Protein AF-L8PI55-F1 (afdb_monomer)

Foldseek 3Di:
DVVQVVCQCPDPVCVVVPNHDPGGDGPDPVPDHPVPDVPVDDDPVNVVVVVVVCPDPVSVCCVVVPDQQDDDPVGTHDPDDDDPDCPPDDD

pLDDT: mean 78.71, std 8.97, range [55.81, 92.06]

Solvent-accessible surface area (backbone atoms only — not comparable to full-atom values): 6027 Å² total; per-residue (Å²): 111,69,66,56,64,61,37,26,76,42,60,68,68,48,49,74,73,66,52,77,74,95,64,71,48,55,93,40,95,84,67,41,58,73,88,75,44,75,78,86,66,71,48,73,66,58,50,52,52,57,51,59,74,50,56,50,74,69,53,41,47,39,66,73,76,39,62,80,71,36,74,54,102,86,50,69,43,65,98,64,81,85,73,82,72,81,74,81,70,85,127

Secondary structure (DSSP, 8-state):
-HHHHHHTT--HHHHHTT---SS---SSTTSS-TTTS-TT---HHHHHHHHHHT-SHHHHHHHHH--TTPBPSS-B-SS------------

Structure (mmCIF, N/CA/C/O backbone):
data_AF-L8PI55-F1
#
_entry.id   AF-L8PI55-F1
#
loop_
_atom_site.group_PDB
_atom_site.id
_atom_site.type_symbol
_atom_site.label_atom_id
_atom_site.label_alt_id
_atom_site.label_comp_id
_atom_site.label_asym_id
_atom_site.label_entity_id
_atom_site.label_seq_id
_atom_site.pdbx_PDB_ins_code
_atom_site.Cartn_x
_atom_site.Cartn_y
_atom_site.Cartn_z
_atom_si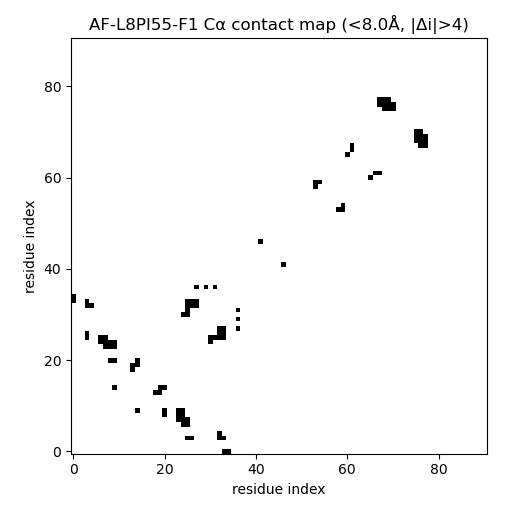te.occupancy
_atom_site.B_iso_or_equiv
_atom_site.auth_seq_id
_atom_site.auth_comp_id
_atom_site.auth_asym_id
_atom_site.auth_a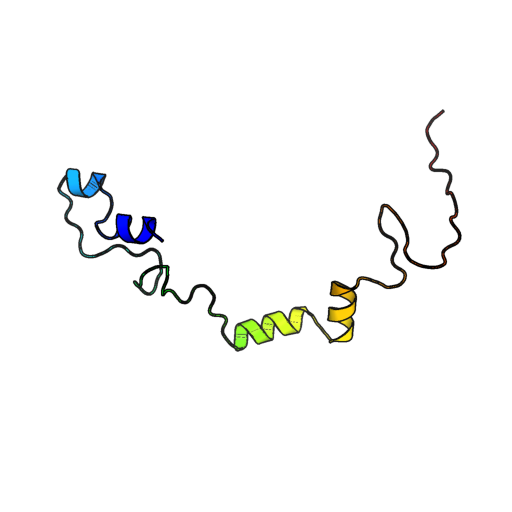tom_id
_atom_site.pdbx_PDB_model_num
ATOM 1 N N . MET A 1 1 ? 3.124 -11.936 -13.095 1.00 64.56 1 MET A N 1
ATOM 2 C CA . MET A 1 1 ? 4.588 -11.975 -12.860 1.00 64.56 1 MET A CA 1
ATOM 3 C C . MET A 1 1 ? 5.414 -11.831 -14.134 1.00 64.56 1 MET A C 1
ATOM 5 O O . MET A 1 1 ? 6.410 -11.127 -14.086 1.00 64.56 1 MET A O 1
ATOM 9 N N . GLU A 1 2 ? 5.036 -12.434 -15.269 1.00 77.12 2 GLU A N 1
ATOM 10 C CA . GLU A 1 2 ? 5.864 -12.392 -16.496 1.00 77.12 2 GLU A CA 1
ATOM 11 C C . GLU A 1 2 ? 6.186 -10.982 -17.012 1.00 77.12 2 GLU A C 1
ATOM 13 O O . GLU A 1 2 ? 7.288 -10.728 -17.494 1.00 77.12 2 GLU A O 1
ATOM 18 N N . PHE A 1 3 ? 5.256 -10.042 -16.841 1.00 76.56 3 PHE A N 1
ATOM 19 C CA . PHE A 1 3 ? 5.472 -8.646 -17.210 1.00 76.56 3 PHE A CA 1
ATOM 20 C C . PHE A 1 3 ? 6.653 -7.998 -16.461 1.00 76.56 3 PHE A C 1
ATOM 22 O O . PHE A 1 3 ? 7.432 -7.280 -17.082 1.00 76.56 3 PHE A O 1
ATOM 29 N N . ASP A 1 4 ? 6.845 -8.300 -15.167 1.00 82.56 4 ASP A N 1
ATOM 30 C CA . ASP A 1 4 ? 7.994 -7.806 -14.386 1.00 82.56 4 ASP A CA 1
ATOM 31 C C . ASP A 1 4 ? 9.318 -8.260 -15.012 1.00 82.56 4 ASP A C 1
ATOM 33 O O . ASP A 1 4 ? 10.233 -7.463 -15.203 1.00 82.56 4 ASP A O 1
ATOM 37 N N . ALA A 1 5 ? 9.402 -9.528 -15.420 1.00 82.06 5 ALA A N 1
ATOM 38 C CA . ALA A 1 5 ? 10.588 -10.052 -16.088 1.00 82.06 5 ALA A CA 1
ATOM 39 C C . ALA A 1 5 ? 10.816 -9.402 -17.462 1.00 82.06 5 ALA A C 1
ATOM 41 O O . ALA A 1 5 ? 11.961 -9.107 -17.818 1.00 82.06 5 ALA A O 1
ATOM 42 N N . ALA A 1 6 ? 9.742 -9.142 -18.211 1.00 81.50 6 ALA A N 1
ATOM 43 C CA . ALA A 1 6 ? 9.812 -8.532 -19.534 1.00 81.50 6 ALA A CA 1
ATOM 44 C C . ALA A 1 6 ? 10.379 -7.102 -19.495 1.00 81.50 6 ALA A C 1
ATOM 46 O O . ALA A 1 6 ? 11.185 -6.740 -20.354 1.00 81.50 6 ALA A O 1
ATOM 47 N N . ILE A 1 7 ? 10.029 -6.302 -18.481 1.00 83.19 7 ILE A N 1
ATOM 48 C CA . ILE A 1 7 ? 10.486 -4.908 -18.372 1.00 83.19 7 ILE A CA 1
ATOM 49 C C . ILE A 1 7 ? 11.903 -4.751 -17.811 1.00 83.19 7 ILE A C 1
ATOM 51 O O . ILE A 1 7 ? 12.454 -3.657 -17.900 1.00 83.19 7 ILE A O 1
ATOM 55 N N . ARG A 1 8 ? 12.538 -5.795 -17.257 1.00 81.69 8 ARG A N 1
ATOM 56 C CA . ARG A 1 8 ? 13.893 -5.673 -16.666 1.00 81.69 8 ARG A CA 1
ATOM 57 C C . ARG A 1 8 ? 14.927 -5.192 -17.662 1.00 81.69 8 ARG A C 1
ATOM 59 O O . ARG A 1 8 ? 15.848 -4.469 -17.298 1.00 81.69 8 ARG A O 1
ATOM 66 N N . LYS A 1 9 ? 14.750 -5.576 -18.924 1.00 78.31 9 LYS A N 1
ATOM 67 C CA . LYS A 1 9 ? 15.555 -5.100 -20.045 1.00 78.31 9 LYS A CA 1
ATOM 68 C C . LYS A 1 9 ? 15.032 -3.769 -20.584 1.00 78.31 9 LYS A C 1
ATOM 70 O O . LYS A 1 9 ? 15.290 -3.488 -21.739 1.00 78.31 9 LYS A O 1
ATOM 75 N N . GLY A 1 10 ? 14.314 -2.97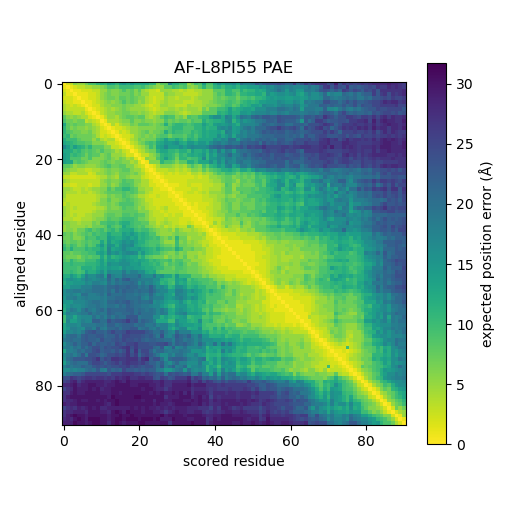2 -19.793 1.00 75.62 10 GLY A N 1
ATOM 76 C CA . GLY A 1 10 ? 13.767 -1.661 -20.143 1.00 75.62 10 GLY A CA 1
ATOM 77 C C . GLY A 1 10 ? 12.780 -1.658 -21.308 1.00 75.62 10 GLY A C 1
ATOM 78 O O . GLY A 1 10 ? 12.348 -2.696 -21.803 1.00 75.62 10 GLY A O 1
ATOM 79 N N . ASN A 1 11 ? 12.395 -0.457 -21.749 1.00 72.38 11 ASN A N 1
ATOM 80 C CA . ASN A 1 11 ? 11.467 -0.306 -22.867 1.00 72.38 11 ASN A CA 1
ATOM 81 C C . ASN A 1 11 ? 12.134 -0.765 -24.175 1.00 72.38 11 ASN A C 1
ATOM 83 O O . ASN A 1 11 ? 13.123 -0.171 -24.613 1.00 72.38 11 ASN A O 1
ATOM 87 N N . ALA A 1 12 ? 11.550 -1.776 -24.825 1.00 70.12 12 ALA A N 1
ATOM 88 C CA . ALA A 1 12 ? 12.030 -2.331 -26.090 1.00 70.12 12 ALA A CA 1
ATOM 89 C C . ALA A 1 12 ? 12.284 -1.255 -27.161 1.00 70.12 12 ALA A C 1
ATOM 91 O O . ALA A 1 12 ? 13.279 -1.321 -27.882 1.00 70.12 12 ALA A O 1
ATOM 92 N N . ARG A 1 13 ? 11.438 -0.218 -27.215 1.00 70.31 13 ARG A N 1
ATOM 93 C CA . ARG A 1 13 ? 11.572 0.896 -28.161 1.00 70.31 13 ARG A CA 1
ATOM 94 C C . ARG A 1 13 ? 12.801 1.756 -27.877 1.00 70.31 13 ARG A C 1
ATOM 96 O O . ARG A 1 13 ? 13.494 2.130 -28.812 1.00 70.31 13 ARG A O 1
ATOM 103 N N . ALA A 1 14 ? 13.085 2.039 -26.605 1.00 67.12 14 ALA A N 1
ATOM 104 C CA . ALA A 1 14 ? 14.218 2.874 -26.204 1.00 67.12 14 ALA A CA 1
ATOM 105 C C . ALA A 1 14 ? 15.565 2.181 -26.471 1.00 67.12 14 ALA A C 1
ATOM 107 O O . ALA A 1 14 ? 16.509 2.816 -26.943 1.00 67.12 14 ALA A O 1
ATOM 108 N N . ASN A 1 15 ? 15.629 0.866 -26.244 1.00 66.75 15 ASN A N 1
ATOM 109 C CA . ASN A 1 15 ? 16.807 0.071 -26.587 1.00 66.75 15 ASN A CA 1
ATOM 110 C C . ASN A 1 15 ? 17.019 -0.020 -28.098 1.00 66.75 15 ASN A C 1
ATOM 112 O O . ASN A 1 15 ? 18.152 0.076 -28.560 1.00 66.75 15 ASN A O 1
ATOM 116 N N . ALA A 1 16 ? 15.936 -0.190 -28.865 1.00 70.56 16 ALA A N 1
ATOM 117 C CA . ALA A 1 16 ? 15.999 -0.233 -30.324 1.00 70.56 16 ALA A CA 1
ATOM 118 C C . ALA A 1 16 ? 16.516 1.089 -30.918 1.00 70.56 16 ALA A C 1
ATOM 120 O O . ALA A 1 16 ? 17.210 1.074 -31.929 1.00 70.56 16 ALA A O 1
ATOM 121 N N . THR A 1 17 ? 16.243 2.225 -30.267 1.00 76.94 17 THR A N 1
ATOM 122 C CA . THR A 1 17 ? 16.784 3.543 -30.638 1.00 76.94 17 THR A CA 1
ATOM 123 C C . THR A 1 17 ? 18.174 3.833 -30.052 1.00 76.94 17 THR A C 1
ATOM 125 O O . THR A 1 17 ? 18.652 4.956 -30.161 1.00 76.94 17 THR A O 1
ATOM 128 N N . GLY A 1 18 ? 18.832 2.851 -29.422 1.00 71.31 18 GLY A N 1
ATOM 129 C CA . GLY A 1 18 ? 20.215 2.961 -28.943 1.00 71.31 18 GLY A CA 1
ATOM 130 C C . GLY A 1 18 ? 20.404 3.579 -27.553 1.00 71.31 18 GLY A C 1
ATOM 131 O O . GLY A 1 18 ? 21.544 3.721 -27.110 1.00 71.31 18 GLY A O 1
ATOM 132 N N . ASN A 1 19 ? 19.331 3.902 -26.822 1.00 71.12 19 ASN A N 1
ATOM 133 C CA . ASN A 1 19 ? 19.453 4.373 -25.441 1.00 71.12 19 ASN A CA 1
ATOM 134 C C . ASN A 1 19 ? 19.748 3.185 -24.521 1.00 71.12 19 ASN A C 1
ATOM 136 O O . ASN A 1 19 ? 18.868 2.378 -24.225 1.00 71.12 19 ASN A O 1
ATOM 140 N N . ARG A 1 20 ? 21.005 3.070 -24.075 1.00 67.38 20 ARG A N 1
ATOM 141 C CA . ARG A 1 20 ? 21.425 2.023 -23.135 1.00 67.38 20 ARG A CA 1
ATOM 142 C C . ARG A 1 20 ? 20.741 2.210 -21.788 1.00 67.38 20 ARG A C 1
ATOM 144 O O . ARG A 1 20 ? 20.708 3.306 -21.234 1.00 67.38 20 ARG A O 1
ATOM 151 N N . LEU A 1 21 ? 20.271 1.106 -21.227 1.00 70.12 21 LEU A N 1
ATOM 152 C CA . LEU A 1 21 ? 19.737 1.089 -19.874 1.00 70.12 21 LEU A CA 1
ATOM 153 C C . LEU A 1 21 ? 20.863 1.176 -18.854 1.00 70.12 21 LEU A C 1
ATOM 155 O O . LEU A 1 21 ? 21.845 0.437 -18.930 1.00 70.12 21 LEU A O 1
ATOM 159 N N . LEU A 1 22 ? 20.678 2.045 -17.865 1.00 74.25 22 LEU A N 1
ATOM 160 C CA . LEU A 1 22 ? 21.587 2.227 -16.734 1.00 74.25 22 LEU A CA 1
ATOM 161 C C . LEU A 1 22 ? 21.289 1.234 -15.592 1.00 74.25 22 LEU A C 1
ATOM 163 O O . LEU A 1 22 ? 21.424 1.573 -14.420 1.00 74.25 22 LEU A O 1
ATOM 167 N N . GLY A 1 23 ? 20.842 0.018 -15.923 1.00 80.31 23 GLY A N 1
ATOM 168 C CA . GLY A 1 23 ? 20.488 -1.022 -14.956 1.00 80.31 23 GLY A CA 1
ATOM 169 C C . GLY A 1 23 ? 19.255 -1.829 -15.356 1.00 80.31 23 GLY A C 1
ATOM 170 O O . GLY A 1 23 ? 18.901 -1.903 -16.532 1.00 80.31 23 GLY A O 1
ATOM 171 N N . GLN A 1 24 ? 18.614 -2.441 -14.361 1.00 82.75 24 GLN A N 1
ATOM 172 C CA . GLN A 1 24 ? 17.358 -3.175 -14.514 1.00 82.75 24 GLN A CA 1
ATOM 173 C C . GLN A 1 24 ? 16.186 -2.325 -14.021 1.00 82.75 24 GLN A C 1
ATOM 175 O O . GLN A 1 24 ? 16.308 -1.618 -13.019 1.00 82.75 24 GLN A O 1
ATOM 180 N N . ALA A 1 25 ? 15.051 -2.400 -14.717 1.00 84.75 25 ALA A N 1
ATOM 181 C CA . ALA A 1 25 ? 13.813 -1.786 -14.250 1.00 84.75 25 ALA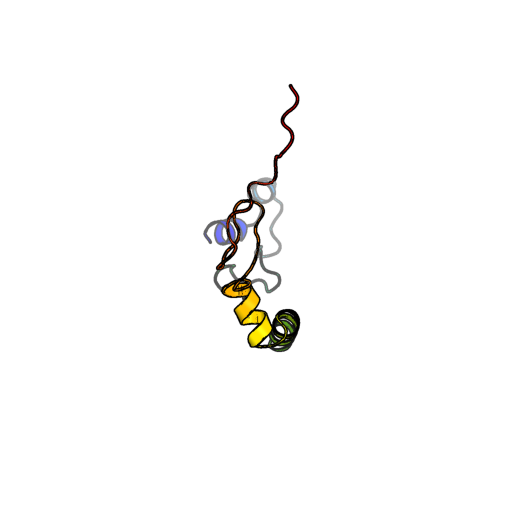 A CA 1
ATOM 182 C C . ALA A 1 25 ? 13.034 -2.759 -13.354 1.00 84.75 25 ALA A C 1
ATOM 184 O O . ALA A 1 25 ? 12.915 -3.940 -13.677 1.00 84.75 25 ALA A O 1
ATOM 185 N N . PHE A 1 26 ? 12.490 -2.239 -12.255 1.00 86.94 26 PHE A N 1
ATOM 186 C CA . PHE A 1 26 ? 11.635 -2.959 -11.313 1.00 86.94 26 PHE A CA 1
ATOM 187 C C . PHE A 1 26 ? 10.374 -2.136 -11.059 1.00 86.94 26 PHE A C 1
ATOM 189 O O . PHE A 1 26 ? 10.449 -0.908 -10.993 1.00 86.94 26 PHE A O 1
ATOM 196 N N . LEU A 1 27 ? 9.230 -2.802 -10.893 1.00 85.38 27 LEU A N 1
ATOM 197 C CA . LEU A 1 27 ? 7.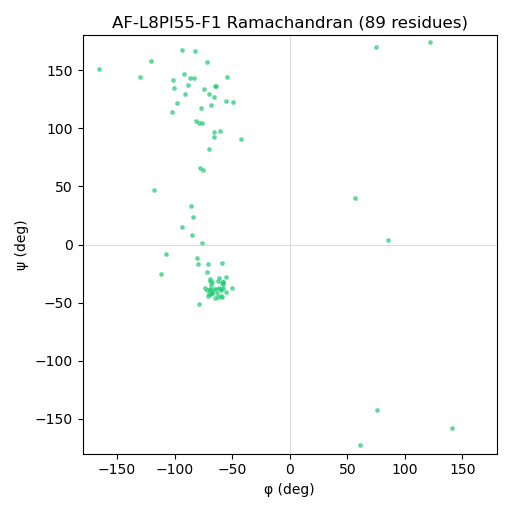968 -2.136 -10.537 1.00 85.38 27 LEU A CA 1
ATOM 198 C C . LEU A 1 27 ? 7.955 -1.678 -9.077 1.00 85.38 27 LEU A C 1
ATOM 200 O O . LEU A 1 27 ?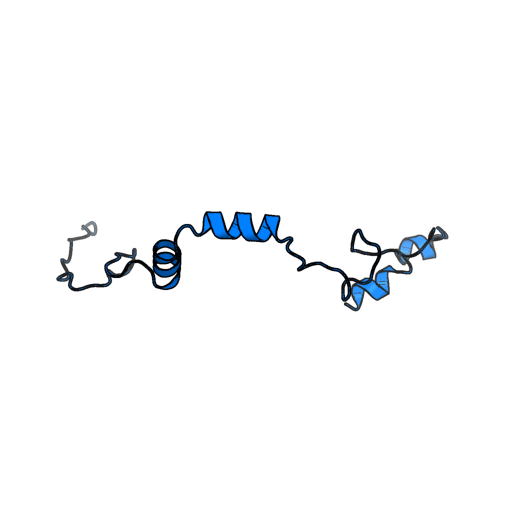 7.423 -0.619 -8.757 1.00 85.38 27 LEU A O 1
ATOM 204 N N . HIS A 1 28 ? 8.538 -2.481 -8.188 1.00 86.50 28 HIS A N 1
ATOM 205 C CA . HIS A 1 28 ? 8.512 -2.222 -6.757 1.00 86.50 28 HIS A CA 1
ATOM 206 C C . HIS A 1 28 ? 9.662 -1.303 -6.317 1.00 86.50 28 HIS A C 1
ATOM 208 O O . HIS A 1 28 ? 10.799 -1.440 -6.778 1.00 86.50 28 HIS A O 1
ATOM 214 N N . ARG A 1 29 ? 9.394 -0.408 -5.352 1.00 87.81 29 ARG A N 1
ATOM 215 C CA . ARG A 1 29 ? 10.375 0.578 -4.850 1.00 87.81 29 ARG A CA 1
ATOM 216 C C . ARG A 1 29 ? 11.652 -0.057 -4.295 1.00 87.81 29 ARG A C 1
ATOM 218 O O . ARG A 1 29 ? 12.728 0.518 -4.431 1.00 87.81 29 ARG A O 1
ATOM 225 N N . SER A 1 30 ? 11.539 -1.250 -3.708 1.00 86.81 30 SER A N 1
ATOM 226 C CA . SER A 1 30 ? 12.674 -1.983 -3.130 1.00 86.81 30 SER A CA 1
ATOM 227 C C . SER A 1 30 ? 13.562 -2.657 -4.180 1.00 86.81 30 SER A C 1
ATOM 229 O O . SER A 1 30 ? 14.532 -3.303 -3.806 1.00 86.81 30 SER A O 1
ATOM 231 N N . ARG A 1 31 ? 13.257 -2.506 -5.480 1.00 88.62 31 ARG A N 1
ATOM 232 C CA . ARG A 1 31 ? 14.029 -3.069 -6.604 1.00 88.62 31 ARG A CA 1
ATOM 233 C C . ARG A 1 31 ? 14.192 -4.592 -6.546 1.00 88.62 31 ARG A C 1
ATOM 235 O O . ARG A 1 31 ? 15.250 -5.124 -6.863 1.00 88.62 31 ARG A O 1
ATOM 242 N N . ILE A 1 32 ? 13.128 -5.275 -6.142 1.00 88.56 32 ILE A N 1
ATOM 243 C CA . ILE A 1 32 ? 13.023 -6.738 -6.135 1.00 88.56 32 ILE A CA 1
ATOM 244 C C . ILE A 1 32 ? 11.856 -7.171 -7.028 1.00 88.56 32 ILE A C 1
ATOM 246 O O . ILE A 1 32 ? 10.973 -6.342 -7.290 1.00 88.56 32 ILE A O 1
ATOM 250 N N . PRO A 1 33 ? 11.849 -8.423 -7.526 1.00 88.94 33 PRO A N 1
ATOM 251 C CA . PRO A 1 33 ? 10.760 -8.932 -8.349 1.00 88.94 33 PRO A CA 1
ATOM 252 C C . PRO A 1 33 ? 9.414 -8.779 -7.647 1.00 88.94 33 PRO A C 1
ATOM 254 O O . PRO A 1 33 ? 9.314 -8.971 -6.437 1.00 88.94 33 PRO A O 1
ATOM 257 N N . LEU A 1 34 ? 8.362 -8.487 -8.412 1.00 85.62 34 LEU A N 1
ATOM 258 C CA . LEU A 1 34 ? 7.016 -8.288 -7.860 1.00 85.62 34 LEU A CA 1
ATOM 259 C C . LEU A 1 34 ? 6.519 -9.490 -7.029 1.00 85.62 34 LEU A C 1
ATOM 261 O O . LEU A 1 34 ? 5.740 -9.308 -6.108 1.00 85.62 34 LEU A O 1
ATOM 265 N N . SER A 1 35 ? 6.986 -10.703 -7.335 1.00 85.81 35 SER A N 1
ATOM 266 C CA . SER A 1 35 ? 6.651 -11.938 -6.612 1.00 85.81 35 SER A CA 1
ATOM 267 C C . SER A 1 35 ? 7.270 -12.058 -5.224 1.00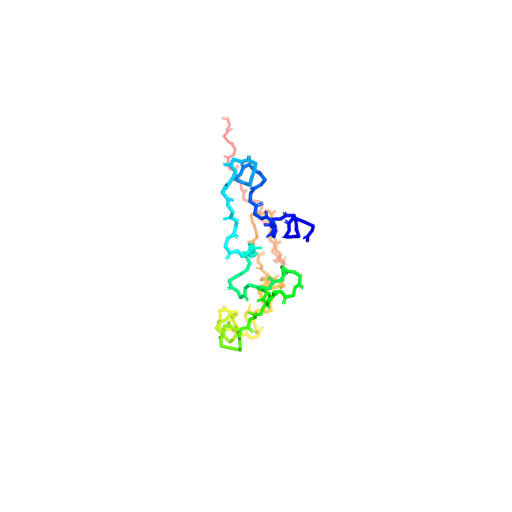 85.81 35 SER A C 1
ATOM 269 O O . SER A 1 35 ? 6.782 -12.823 -4.404 1.00 85.81 35 SER A O 1
ATOM 271 N N . GLU A 1 36 ? 8.371 -11.350 -4.990 1.00 86.69 36 GLU A N 1
ATOM 272 C CA . GLU A 1 36 ? 9.117 -11.333 -3.728 1.00 86.69 36 GLU A CA 1
ATOM 273 C C . GLU A 1 36 ? 8.923 -10.005 -2.988 1.00 86.69 36 GLU A C 1
ATOM 275 O O . GLU A 1 36 ? 9.377 -9.832 -1.858 1.00 86.69 36 GLU A O 1
ATOM 280 N N . ALA A 1 37 ? 8.274 -9.038 -3.640 1.00 87.69 37 ALA A N 1
ATOM 281 C CA . ALA A 1 37 ? 8.007 -7.741 -3.064 1.00 87.69 37 ALA A CA 1
ATOM 282 C C . ALA A 1 37 ? 7.069 -7.877 -1.851 1.00 87.69 37 ALA A C 1
ATOM 284 O O . ALA A 1 37 ? 6.061 -8.579 -1.939 1.00 87.69 37 ALA A O 1
ATOM 285 N N . PRO A 1 38 ? 7.350 -7.173 -0.736 1.00 86.88 38 PRO A N 1
ATOM 286 C CA . PRO A 1 38 ? 6.478 -7.135 0.433 1.00 86.88 38 PRO A CA 1
ATOM 287 C C . PRO A 1 38 ? 5.265 -6.232 0.153 1.00 86.88 38 PRO A C 1
ATOM 289 O O . PRO A 1 38 ? 5.129 -5.168 0.749 1.00 86.88 38 PRO A O 1
ATOM 292 N N . ILE A 1 39 ? 4.429 -6.622 -0.812 1.00 83.31 39 ILE A N 1
ATOM 293 C CA . ILE A 1 39 ? 3.238 -5.869 -1.234 1.00 83.31 39 ILE A CA 1
ATOM 294 C C . ILE A 1 39 ? 2.176 -5.932 -0.139 1.00 83.31 39 ILE A C 1
ATOM 296 O O . ILE A 1 39 ? 1.605 -4.909 0.217 1.00 83.31 39 ILE A O 1
ATOM 300 N N . ASP A 1 40 ? 1.994 -7.117 0.440 1.00 83.69 40 ASP A N 1
ATOM 301 C CA . ASP A 1 40 ? 0.977 -7.381 1.460 1.00 83.69 40 ASP A CA 1
ATOM 302 C C . ASP A 1 40 ? 1.524 -7.216 2.887 1.00 83.69 40 ASP A C 1
ATOM 304 O O . ASP A 1 40 ? 0.937 -7.688 3.860 1.00 83.69 40 ASP A O 1
ATOM 308 N N . HIS A 1 41 ? 2.688 -6.577 3.036 1.00 84.12 41 HIS A N 1
ATOM 309 C CA . HIS A 1 41 ? 3.268 -6.351 4.350 1.00 84.12 41 HIS A CA 1
ATOM 310 C C . HIS A 1 41 ? 2.571 -5.180 5.038 1.00 84.12 41 HIS A C 1
ATOM 312 O O . HIS A 1 41 ? 2.862 -4.016 4.762 1.00 84.12 41 HIS A O 1
ATOM 318 N N . VAL A 1 42 ? 1.716 -5.506 5.998 1.00 87.12 42 VAL A N 1
ATOM 319 C CA . VAL A 1 42 ? 1.176 -4.553 6.965 1.00 87.12 42 VAL A CA 1
ATOM 320 C C . VAL A 1 42 ? 2.076 -4.506 8.193 1.00 87.12 42 VAL A C 1
ATOM 322 O O . VAL A 1 42 ? 2.456 -5.533 8.759 1.00 87.12 42 VAL A O 1
ATOM 325 N N . THR A 1 43 ? 2.463 -3.307 8.612 1.00 89.31 43 THR A N 1
ATOM 326 C CA . THR A 1 43 ? 3.176 -3.137 9.879 1.00 89.31 43 THR A CA 1
ATOM 327 C C . THR A 1 43 ? 2.224 -3.361 11.051 1.00 89.31 43 THR A C 1
ATOM 329 O O . THR A 1 43 ? 1.016 -3.158 10.944 1.00 89.31 43 THR A O 1
ATOM 332 N N . ALA A 1 44 ? 2.771 -3.715 12.215 1.00 90.50 44 ALA A N 1
ATOM 333 C CA . ALA A 1 44 ? 1.967 -3.854 13.429 1.00 90.50 44 ALA A CA 1
ATOM 334 C C . ALA A 1 44 ? 1.214 -2.557 13.794 1.00 90.50 44 ALA A C 1
ATOM 336 O O . ALA A 1 44 ? 0.111 -2.619 14.325 1.00 90.50 44 ALA A O 1
ATOM 337 N N . ALA A 1 45 ? 1.794 -1.390 13.490 1.00 92.06 45 ALA A N 1
ATOM 338 C CA . ALA A 1 45 ? 1.163 -0.097 13.741 1.00 92.06 45 ALA A CA 1
ATOM 339 C C . ALA A 1 45 ? -0.020 0.167 12.796 1.00 92.06 45 ALA A C 1
ATOM 341 O O . ALA A 1 45 ? -1.077 0.593 13.252 1.00 92.06 45 ALA A O 1
ATOM 342 N N . GLU A 1 46 ? 0.137 -0.119 11.501 1.00 88.94 46 GLU A N 1
ATOM 343 C CA . GLU A 1 46 ? -0.954 -0.020 10.520 1.00 88.94 46 GLU A CA 1
ATOM 344 C C . GLU A 1 46 ? -2.079 -1.001 10.851 1.00 88.94 46 GLU A C 1
ATOM 346 O O . GLU A 1 46 ? -3.249 -0.633 10.819 1.00 88.94 46 GLU A O 1
ATOM 351 N N . TRP A 1 47 ? -1.727 -2.226 11.248 1.00 89.50 47 TRP A N 1
ATOM 352 C CA . TRP A 1 47 ? -2.706 -3.218 11.671 1.00 89.50 47 TRP A CA 1
ATOM 353 C C . TRP A 1 47 ? -3.491 -2.766 12.906 1.00 89.50 47 TRP A C 1
ATOM 355 O O . TRP A 1 47 ? -4.716 -2.845 12.920 1.00 89.50 47 TRP A O 1
ATOM 365 N N . ALA A 1 48 ? -2.804 -2.226 13.917 1.00 88.81 48 ALA A N 1
ATOM 366 C CA . ALA A 1 48 ? -3.453 -1.694 15.112 1.00 88.81 48 ALA A CA 1
ATOM 367 C C . ALA A 1 48 ? -4.401 -0.525 14.796 1.00 88.81 48 ALA A C 1
ATOM 369 O O . ALA A 1 48 ? -5.465 -0.431 15.403 1.00 88.81 48 ALA A O 1
ATOM 370 N N . ALA A 1 49 ? -4.045 0.341 13.842 1.00 89.12 49 ALA A N 1
ATOM 371 C CA . ALA A 1 49 ? -4.911 1.432 13.400 1.00 89.12 49 ALA A CA 1
ATOM 372 C C . ALA A 1 49 ? -6.192 0.911 12.726 1.00 89.12 49 ALA A C 1
ATOM 374 O O . ALA A 1 49 ? -7.281 1.337 13.094 1.00 89.12 49 ALA A O 1
ATOM 375 N N . LEU A 1 50 ? -6.080 -0.071 11.822 1.00 85.44 50 LEU A N 1
ATOM 376 C CA . LEU A 1 50 ? -7.243 -0.716 11.193 1.00 85.44 50 LEU A CA 1
ATOM 377 C C . LEU A 1 50 ? -8.159 -1.381 12.229 1.00 85.44 50 LEU A C 1
ATOM 379 O O . LEU A 1 50 ? -9.380 -1.323 12.127 1.00 85.44 50 LEU A O 1
ATOM 383 N N . GLN A 1 51 ? -7.575 -1.990 13.260 1.00 83.56 51 GLN A N 1
ATOM 384 C CA . GLN A 1 51 ? -8.339 -2.653 14.314 1.00 83.56 51 GLN A CA 1
ATOM 385 C C . GLN A 1 51 ? -9.107 -1.663 15.201 1.00 83.56 51 GLN A C 1
ATOM 387 O O . GLN A 1 51 ? -10.180 -1.995 15.690 1.00 83.56 51 GLN A O 1
ATOM 392 N N . GLN A 1 52 ? -8.604 -0.435 15.365 1.00 82.81 52 GLN A N 1
ATOM 393 C CA . GLN A 1 52 ? -9.333 0.634 16.055 1.00 82.81 52 GLN A CA 1
ATOM 394 C C . GLN A 1 52 ? -10.554 1.121 15.265 1.00 82.81 52 GLN A C 1
ATOM 396 O O . GLN A 1 52 ? -11.544 1.507 15.882 1.00 82.81 52 GLN A O 1
ATOM 401 N N . GLU A 1 53 ? -10.516 1.084 13.928 1.00 80.75 53 GLU A N 1
ATOM 402 C CA . GLU A 1 53 ? -11.655 1.473 13.081 1.00 80.75 53 GLU A CA 1
ATOM 403 C C . GLU A 1 53 ? -12.838 0.505 13.207 1.00 80.75 53 GLU A C 1
ATOM 405 O O . GLU A 1 53 ? -13.989 0.933 13.145 1.00 80.75 53 GLU A O 1
ATOM 410 N N . LEU A 1 54 ? -12.564 -0.783 13.436 1.00 81.12 54 LEU A N 1
ATOM 411 C CA . LEU A 1 54 ? -13.590 -1.812 13.643 1.00 81.12 54 LEU A CA 1
ATOM 412 C C . LEU A 1 54 ? -14.312 -1.681 14.996 1.00 81.12 54 LEU A C 1
ATOM 414 O O . LEU A 1 54 ? -15.395 -2.235 15.168 1.00 81.12 54 LEU A O 1
ATOM 418 N N . GLY A 1 55 ? -13.747 -0.929 15.945 1.00 84.88 55 GLY A N 1
ATOM 419 C CA . GLY A 1 55 ? -14.342 -0.714 17.260 1.00 84.88 55 GLY A CA 1
ATOM 420 C C . GLY A 1 55 ? -14.204 -1.923 18.190 1.00 84.88 55 GLY A C 1
ATOM 421 O O . GLY A 1 55 ? -13.156 -2.565 18.249 1.00 84.88 55 GLY A O 1
ATOM 422 N N . THR A 1 56 ? -15.235 -2.189 18.992 1.00 86.44 56 THR A N 1
ATOM 423 C CA . THR A 1 56 ? -15.257 -3.311 19.943 1.00 86.44 56 THR A CA 1
ATOM 424 C C . THR A 1 56 ? -15.656 -4.628 19.270 1.00 86.44 56 THR A C 1
ATOM 426 O O . THR A 1 56 ? -16.168 -4.627 18.153 1.00 86.44 56 THR A O 1
ATOM 429 N N . GLU A 1 57 ? -15.449 -5.765 19.946 1.00 84.50 57 GLU A N 1
ATOM 430 C CA . GLU A 1 57 ? -15.841 -7.083 19.413 1.00 84.50 57 GLU A CA 1
ATOM 431 C C . GLU A 1 57 ? -17.342 -7.170 19.105 1.00 84.50 57 GLU A C 1
ATOM 433 O O . GLU A 1 57 ? -17.734 -7.749 18.096 1.00 84.50 57 GLU A O 1
ATOM 438 N N . GLU A 1 58 ? -18.193 -6.551 19.929 1.00 84.38 58 GLU A N 1
ATOM 439 C CA . GLU A 1 58 ? -19.624 -6.493 19.626 1.00 84.38 58 GLU A CA 1
ATOM 440 C C . GLU A 1 58 ? -19.945 -5.617 18.403 1.00 84.38 58 GLU A C 1
ATOM 442 O O . GLU A 1 58 ? -20.843 -5.955 17.632 1.00 84.38 58 GLU A O 1
ATOM 447 N N . ALA A 1 59 ? -19.206 -4.523 18.181 1.00 83.81 59 ALA A N 1
ATOM 448 C CA . ALA A 1 59 ? -19.393 -3.674 17.005 1.00 83.81 59 ALA A CA 1
ATOM 449 C C . ALA A 1 59 ? -18.954 -4.382 15.713 1.00 83.81 59 ALA A C 1
ATOM 451 O O . ALA A 1 59 ? -19.634 -4.270 14.692 1.00 83.81 59 ALA A O 1
ATOM 452 N N . SER A 1 60 ? -17.859 -5.146 15.759 1.00 85.50 60 SER A N 1
ATOM 453 C CA . SER A 1 60 ? -17.391 -5.920 14.608 1.00 85.50 60 SER A CA 1
ATOM 454 C C . SER A 1 60 ? -18.337 -7.075 14.270 1.00 85.50 60 SER A C 1
ATOM 456 O O . SER A 1 60 ? -18.685 -7.231 13.102 1.00 85.50 60 SER A O 1
ATOM 458 N N . GLN A 1 61 ? -18.850 -7.806 15.268 1.00 86.06 61 GLN A N 1
ATOM 459 C CA . GLN A 1 61 ? -19.891 -8.827 15.066 1.00 86.06 61 GLN A CA 1
ATOM 460 C C . GLN A 1 61 ? -21.154 -8.235 14.433 1.00 86.06 61 GLN A C 1
ATOM 462 O O . GLN A 1 61 ? -21.673 -8.752 13.451 1.00 86.06 61 GLN A O 1
ATOM 467 N N . GLN A 1 62 ? -21.628 -7.087 14.920 1.00 85.00 62 GLN A N 1
ATOM 468 C CA . GLN A 1 62 ? -22.776 -6.414 14.303 1.00 85.00 62 GLN A CA 1
ATOM 469 C C . GLN A 1 62 ? -22.528 -5.990 12.848 1.00 85.00 62 GLN A C 1
ATOM 471 O O . GLN A 1 62 ? -23.483 -5.918 12.076 1.00 85.00 62 GLN A O 1
ATOM 476 N N . LEU A 1 63 ? -21.283 -5.698 12.462 1.00 84.00 63 LEU A N 1
ATOM 477 C CA . LEU A 1 63 ? -20.924 -5.369 11.082 1.00 84.00 63 LEU A CA 1
ATOM 478 C C . LEU A 1 63 ? -20.970 -6.601 10.163 1.00 84.00 63 LEU A C 1
ATOM 480 O O . LEU A 1 63 ? -21.428 -6.487 9.027 1.00 84.00 63 LEU A O 1
ATOM 484 N N . GLU A 1 64 ? -20.518 -7.755 10.659 1.00 85.62 64 GLU A N 1
ATOM 485 C CA . GLU A 1 64 ? -20.457 -9.023 9.917 1.00 85.62 64 GLU A CA 1
ATOM 486 C C . GLU A 1 64 ? -21.824 -9.717 9.838 1.00 85.62 64 GLU A C 1
ATOM 488 O O . GLU A 1 64 ? -22.305 -10.061 8.756 1.00 85.62 64 GLU A O 1
ATOM 493 N N . GLU A 1 65 ? -22.498 -9.890 10.975 1.00 84.88 65 GLU A N 1
ATOM 494 C CA . GLU A 1 65 ? -23.817 -10.524 11.040 1.00 84.88 65 GLU A CA 1
ATOM 495 C C . GLU A 1 65 ? -24.960 -9.569 10.650 1.00 84.88 65 GLU A C 1
ATOM 497 O O . GLU A 1 65 ? -26.072 -10.009 10.324 1.00 84.88 65 GLU A O 1
ATOM 502 N N . GLY A 1 66 ? -24.692 -8.262 10.646 1.00 80.19 66 GLY A N 1
ATOM 503 C CA . GLY A 1 66 ? -25.701 -7.221 10.507 1.00 80.19 66 GLY A CA 1
ATOM 504 C C . GLY A 1 66 ? -26.522 -7.019 11.786 1.00 80.19 66 GLY A C 1
ATOM 505 O O . GLY A 1 66 ? -26.482 -7.798 12.739 1.00 80.19 66 GLY A O 1
ATOM 506 N N . VAL A 1 67 ? -27.327 -5.953 11.804 1.00 81.44 67 VAL A N 1
ATOM 507 C CA . VAL A 1 67 ? -28.259 -5.689 12.912 1.00 81.44 67 VAL A CA 1
ATOM 508 C C . VAL A 1 67 ? -29.331 -6.786 12.954 1.00 81.44 67 VAL A C 1
ATOM 510 O O . VAL A 1 67 ? -30.003 -7.036 11.949 1.00 81.44 67 VAL A O 1
ATOM 513 N N . THR A 1 68 ? -29.511 -7.415 14.122 1.00 76.19 68 THR A N 1
ATOM 514 C CA . THR A 1 68 ? -30.425 -8.556 14.334 1.00 76.19 68 THR A CA 1
ATOM 515 C C . THR A 1 68 ? -31.865 -8.253 13.923 1.00 76.19 68 THR A C 1
ATOM 517 O O . THR A 1 68 ? -32.484 -9.077 13.254 1.00 76.19 68 THR A O 1
ATOM 520 N N . ASP A 1 69 ? -32.345 -7.046 14.232 1.00 79.50 69 ASP A N 1
ATOM 521 C CA . ASP A 1 69 ? -33.684 -6.552 13.883 1.00 79.50 69 ASP A CA 1
ATOM 522 C C . ASP A 1 69 ? -33.608 -5.320 12.962 1.00 79.50 69 ASP A C 1
ATOM 524 O O . ASP A 1 69 ? -34.204 -4.269 13.203 1.00 79.50 69 ASP A O 1
ATOM 528 N N . GLY A 1 70 ? -32.777 -5.413 11.922 1.00 76.75 70 GLY A N 1
ATOM 529 C CA . GLY A 1 70 ? -32.568 -4.338 10.955 1.00 76.75 70 GLY A CA 1
ATOM 530 C C . GLY A 1 70 ? -33.627 -4.291 9.849 1.00 76.75 70 GLY A C 1
ATOM 531 O O . GLY A 1 70 ? -34.041 -5.322 9.310 1.00 76.75 70 GLY A O 1
ATOM 532 N N . CYS A 1 71 ? -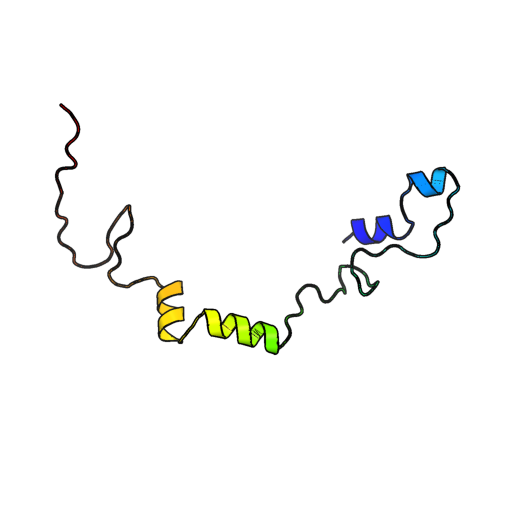34.001 -3.080 9.431 1.00 79.81 71 CYS A N 1
ATOM 533 C CA . CYS A 1 71 ? -34.752 -2.860 8.196 1.00 79.81 71 CYS A CA 1
ATOM 534 C C . CYS A 1 71 ? -33.811 -2.460 7.057 1.00 79.81 71 CYS A C 1
ATOM 536 O O . CYS A 1 71 ? -33.100 -1.460 7.132 1.00 79.81 71 CYS A O 1
ATOM 538 N N . SER A 1 72 ? -33.824 -3.251 5.986 1.00 74.75 72 SER A N 1
ATOM 539 C CA . SER A 1 72 ? -33.213 -2.897 4.705 1.00 74.75 72 SER A CA 1
ATOM 540 C C . SER A 1 72 ? -3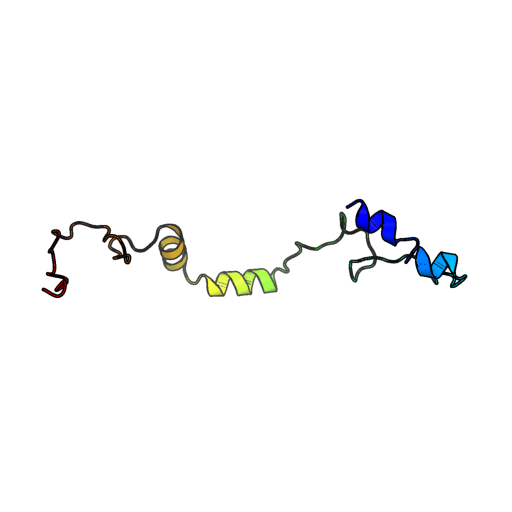4.263 -2.259 3.783 1.00 74.75 72 SER A C 1
ATOM 542 O O . SER A 1 72 ? -35.459 -2.401 4.038 1.00 74.75 72 SER A O 1
ATOM 544 N N . PRO A 1 73 ? -33.860 -1.631 2.665 1.00 81.88 73 PRO A N 1
ATOM 545 C CA . PRO A 1 73 ? -34.804 -1.080 1.687 1.00 81.88 73 PRO A CA 1
ATOM 546 C C . PRO A 1 73 ? -35.770 -2.101 1.064 1.00 81.88 73 PRO A C 1
ATOM 548 O O . PRO A 1 73 ? -36.753 -1.705 0.449 1.00 81.88 73 PRO A O 1
ATOM 551 N N . TRP A 1 74 ? -35.483 -3.400 1.187 1.00 78.75 74 TRP A N 1
ATOM 552 C CA . TRP A 1 74 ? -36.241 -4.469 0.529 1.00 78.75 74 TRP A CA 1
ATOM 553 C C . TRP A 1 74 ? -37.031 -5.345 1.504 1.00 78.75 74 TRP A C 1
ATOM 555 O O . TRP A 1 74 ? -38.011 -5.968 1.110 1.00 78.75 74 TRP A O 1
ATOM 565 N N . THR A 1 75 ? -36.598 -5.429 2.763 1.00 78.75 75 THR A N 1
ATOM 566 C CA . THR A 1 75 ? -37.244 -6.230 3.811 1.00 78.75 75 THR A CA 1
ATOM 567 C C . THR A 1 75 ? -36.714 -5.844 5.186 1.00 78.75 75 THR A C 1
ATOM 569 O O . THR A 1 75 ? -35.542 -5.476 5.324 1.00 78.75 75 THR A O 1
ATOM 572 N N . CYS A 1 76 ? -37.544 -6.010 6.212 1.00 81.62 76 CYS A N 1
ATOM 573 C CA . CYS A 1 76 ? -37.079 -6.041 7.593 1.00 81.62 76 CYS A CA 1
ATOM 574 C C . CYS A 1 76 ? -36.783 -7.478 8.038 1.00 81.62 76 CYS A C 1
ATOM 576 O O . CYS A 1 76 ? -37.420 -8.424 7.571 1.00 81.62 76 CYS A O 1
ATOM 578 N N . ARG A 1 77 ? -35.784 -7.640 8.908 1.00 77.50 77 ARG A N 1
ATOM 579 C CA . ARG A 1 77 ? -35.479 -8.876 9.640 1.00 77.50 77 ARG A CA 1
ATOM 580 C C . ARG A 1 77 ? -36.039 -8.719 11.060 1.00 77.50 77 ARG A C 1
ATOM 582 O O . ARG A 1 77 ? -35.863 -7.654 11.637 1.00 77.50 77 ARG A O 1
ATOM 589 N N . GLY A 1 78 ? -36.721 -9.738 11.585 1.00 76.31 78 GLY A N 1
ATOM 590 C CA . GLY A 1 78 ? -37.329 -9.723 12.927 1.00 76.31 78 GLY A CA 1
ATOM 591 C C . GLY A 1 78 ? -38.844 -9.961 12.915 1.00 76.31 78 GLY A C 1
ATOM 592 O O . GLY A 1 78 ? -39.463 -10.047 11.852 1.00 76.31 78 GLY A O 1
ATOM 593 N N . GLU A 1 79 ? -39.455 -10.078 14.097 1.00 71.06 79 GLU A N 1
ATOM 594 C CA . GLU A 1 79 ? -40.914 -10.209 14.258 1.00 71.06 79 GLU A CA 1
ATOM 595 C C . GLU A 1 79 ? -41.606 -8.847 14.106 1.00 71.06 79 GLU A C 1
ATOM 597 O O . GLU A 1 79 ? -42.169 -8.285 15.043 1.00 71.06 79 GLU A O 1
ATOM 602 N N . ILE A 1 80 ? -41.549 -8.286 12.902 1.00 64.31 80 ILE A N 1
ATOM 603 C CA . ILE A 1 80 ? -42.299 -7.082 12.558 1.00 64.31 80 ILE A CA 1
ATOM 604 C C . ILE A 1 80 ? -43.503 -7.549 11.749 1.00 64.31 80 ILE A C 1
ATOM 606 O O . ILE A 1 80 ? -43.356 -8.107 10.660 1.00 64.31 80 ILE A O 1
ATOM 610 N N . ALA A 1 81 ? -44.706 -7.365 12.299 1.00 64.25 81 ALA A N 1
ATOM 611 C CA . ALA A 1 81 ? -45.931 -7.592 11.544 1.00 64.25 81 ALA A CA 1
ATOM 612 C C . ALA A 1 81 ? -45.872 -6.729 10.279 1.00 64.25 81 ALA A C 1
ATOM 614 O O . ALA A 1 81 ? -45.677 -5.520 10.377 1.00 64.25 81 ALA A O 1
ATOM 615 N N . ALA A 1 82 ? -45.997 -7.349 9.104 1.00 60.75 82 ALA A N 1
ATOM 616 C CA . ALA A 1 82 ? -45.937 -6.643 7.833 1.00 60.75 82 ALA A CA 1
ATOM 617 C C . ALA A 1 82 ? -47.068 -5.606 7.762 1.00 60.75 82 ALA A C 1
ATOM 619 O O . ALA A 1 82 ? -48.210 -5.934 7.442 1.00 60.75 82 ALA A O 1
ATOM 620 N N . THR A 1 83 ? -46.764 -4.351 8.076 1.00 61.38 83 THR A N 1
ATOM 621 C CA . THR A 1 83 ? -47.640 -3.223 7.789 1.00 61.38 83 THR A CA 1
ATOM 622 C C . THR A 1 83 ? -47.407 -2.845 6.335 1.00 61.38 83 THR A C 1
ATOM 624 O O . THR A 1 83 ? -46.356 -2.317 5.980 1.00 61.38 83 THR A O 1
ATOM 627 N N . GLN A 1 84 ? -48.366 -3.178 5.468 1.00 61.12 84 GLN A N 1
ATOM 628 C CA . GLN A 1 84 ? -48.445 -2.561 4.147 1.00 61.12 84 GLN A CA 1
ATOM 629 C C . GLN A 1 84 ? -48.760 -1.082 4.357 1.00 61.12 84 GLN A C 1
ATOM 631 O O . GLN A 1 84 ? -49.919 -0.721 4.550 1.00 61.12 84 GLN A O 1
ATOM 636 N N . ASP A 1 85 ? -47.734 -0.239 4.339 1.00 62.41 85 ASP A N 1
ATOM 637 C CA . ASP A 1 85 ? -47.962 1.177 4.106 1.00 62.41 85 ASP A CA 1
ATOM 638 C C . ASP A 1 85 ? -48.389 1.350 2.646 1.00 62.41 85 ASP A C 1
ATOM 640 O O . ASP A 1 85 ? -47.777 0.804 1.721 1.00 62.41 85 ASP A O 1
ATOM 644 N N . ASP A 1 86 ? -49.496 2.064 2.454 1.00 59.81 86 ASP A N 1
ATOM 645 C CA . ASP A 1 86 ? -50.014 2.437 1.144 1.00 59.81 86 ASP A CA 1
ATOM 646 C C . ASP A 1 86 ? -49.015 3.398 0.490 1.00 59.81 86 ASP A C 1
ATOM 648 O O . ASP A 1 86 ? -49.015 4.608 0.730 1.00 59.81 86 ASP A O 1
ATOM 652 N N . PHE A 1 87 ? -48.095 2.843 -0.300 1.00 65.31 87 PHE A N 1
ATOM 653 C CA . PHE A 1 87 ? -47.220 3.618 -1.166 1.00 65.31 87 PHE A CA 1
ATOM 654 C C . PHE A 1 87 ? -48.084 4.193 -2.278 1.00 65.31 87 PHE A C 1
ATOM 656 O O . PHE A 1 87 ? -48.151 3.594 -3.346 1.00 65.31 87 PHE A O 1
ATOM 663 N N . GLY A 1 88 ? -48.765 5.308 -1.992 1.00 66.31 88 GLY A N 1
ATOM 664 C CA . GLY A 1 88 ? -49.736 5.967 -2.862 1.00 66.31 88 GLY A CA 1
ATOM 665 C C . GLY A 1 88 ? -49.268 6.028 -4.313 1.00 66.31 88 GLY A C 1
ATOM 666 O O . GLY A 1 88 ? -48.590 6.968 -4.732 1.00 66.31 88 GLY A O 1
ATOM 667 N N . LEU A 1 89 ? -49.625 4.997 -5.078 1.00 61.53 89 LEU A N 1
ATOM 668 C CA . LEU A 1 89 ? -49.379 4.923 -6.503 1.00 61.53 89 LEU A CA 1
ATOM 669 C C . LEU A 1 89 ? -50.434 5.813 -7.138 1.00 61.53 89 LEU A C 1
ATOM 671 O O . LEU A 1 89 ? -51.632 5.591 -6.969 1.00 61.53 89 LEU A O 1
ATOM 675 N N . ALA A 1 90 ? -49.958 6.864 -7.803 1.00 58.72 90 ALA A N 1
ATOM 676 C CA . ALA A 1 90 ? -50.793 7.859 -8.453 1.00 58.72 90 ALA A CA 1
ATOM 677 C C . ALA A 1 90 ? -51.857 7.184 -9.338 1.00 58.72 90 ALA A C 1
ATOM 679 O O . ALA A 1 90 ? -51.521 6.396 -10.224 1.00 58.72 90 ALA A O 1
ATOM 680 N N . THR A 1 91 ? -53.120 7.501 -9.047 1.00 55.81 91 THR A N 1
ATOM 681 C CA . THR A 1 91 ? -54.311 7.161 -9.843 1.00 55.81 91 THR A CA 1
ATOM 682 C C . THR A 1 91 ? -54.298 7.810 -11.214 1.00 55.81 91 THR A C 1
ATOM 684 O O . THR A 1 91 ? -53.904 8.999 -11.278 1.00 55.81 91 THR A O 1
#

Mean predicted aligned error: 13.85 Å

Organism: NCBI:txid1160705

Sequence (91 aa):
MEFDAAIRKGNARANATGNRLLGQAFLHRSRIPLSEAPIDHVTAAEWAALQQELGTEEASQQLEEGVTDGCSPWTCRGEIAATQDDFGLAT

Radius of gyration: 27.61 Å; Cα contacts (8 Å, |Δi|>4): 52; chains: 1; bounding box: 76×20×51 Å